Protein AF-A0A2N6F9R9-F1 (afdb_monomer)

Mean predicted aligned error: 7.57 Å

pLDDT: m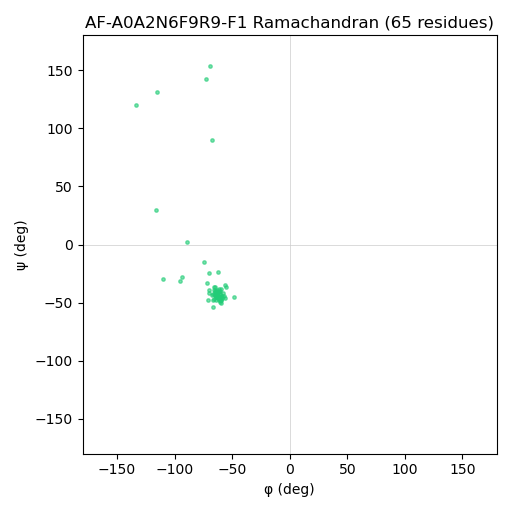ean 80.97, std 9.79, range [44.66, 95.69]

Radius of gyration: 16.5 Å; Cα contacts (8 Å, |Δi|>4): 14; chains: 1; bounding box: 39×25×42 Å

Solvent-accessible surface area (backbone atoms only — not comparable to full-atom values): 3839 Å² total; per-residue (Å²): 134,58,68,70,59,51,51,51,52,51,51,52,49,51,50,51,54,50,51,52,53,48,51,52,52,50,43,52,73,78,34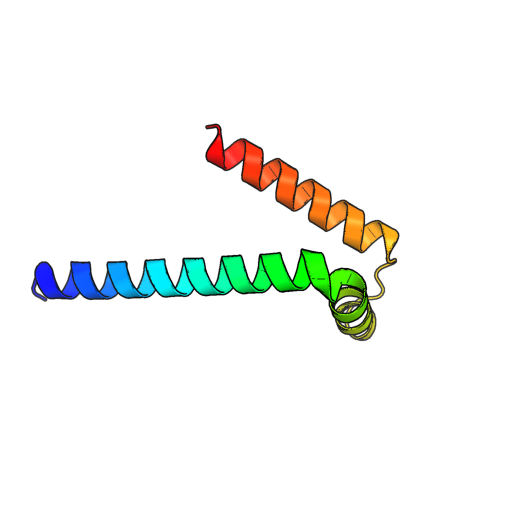,39,70,57,54,48,56,58,45,38,75,81,44,94,58,54,73,66,56,56,52,50,55,49,52,51,51,52,50,52,52,50,54,63,68,78,97

Foldseek 3Di:
DDPVVVVVVVVVVVVVVVVVVVVVVCCCVPVVVVVVVVVCVVPVDDSVRSVVVVVVVVVVVVVVVVD

Structure (mmCIF, N/CA/C/O backbone):
data_AF-A0A2N6F9R9-F1
#
_entry.id   AF-A0A2N6F9R9-F1
#
loop_
_atom_site.group_PDB
_atom_site.id
_atom_site.type_symbol
_atom_site.label_atom_id
_atom_site.label_alt_id
_atom_site.label_comp_id
_atom_site.label_asym_id
_atom_site.label_entity_id
_atom_site.label_seq_id
_atom_site.pdbx_PDB_ins_code
_atom_site.Cartn_x
_atom_site.Cartn_y
_atom_site.Cartn_z
_atom_site.occupancy
_atom_site.B_iso_or_equiv
_atom_site.auth_seq_id
_atom_site.auth_comp_id
_atom_site.auth_asym_id
_atom_site.auth_atom_id
_atom_site.pdbx_PDB_model_num
ATOM 1 N N . MET A 1 1 ? 26.081 -2.180 -19.087 1.00 64.56 1 MET A N 1
ATOM 2 C CA . MET A 1 1 ? 24.800 -2.856 -18.800 1.00 64.56 1 MET A CA 1
ATOM 3 C C . MET A 1 1 ? 23.894 -2.578 -19.981 1.00 64.56 1 MET A C 1
ATOM 5 O O . MET A 1 1 ? 23.644 -1.411 -20.256 1.00 64.56 1 MET A O 1
ATOM 9 N N . ASP A 1 2 ? 23.504 -3.604 -20.731 1.00 89.62 2 ASP A N 1
ATOM 10 C CA . ASP A 1 2 ? 22.776 -3.411 -21.987 1.00 89.62 2 ASP A CA 1
ATOM 11 C C . ASP A 1 2 ? 21.330 -2.969 -21.739 1.00 89.62 2 ASP A C 1
ATOM 13 O O . ASP A 1 2 ? 20.665 -3.458 -20.820 1.00 89.62 2 ASP A O 1
ATOM 17 N N . ALA A 1 3 ? 20.812 -2.076 -22.587 1.00 91.88 3 ALA A N 1
ATOM 18 C CA . ALA A 1 3 ? 19.457 -1.533 -22.456 1.00 91.88 3 ALA A CA 1
ATOM 19 C C . ALA A 1 3 ? 18.376 -2.633 -22.437 1.00 91.88 3 ALA A C 1
ATOM 21 O O . ALA A 1 3 ? 17.402 -2.548 -21.691 1.00 91.88 3 ALA A O 1
ATOM 22 N N . GLN A 1 4 ? 18.581 -3.719 -23.192 1.00 91.88 4 GLN A N 1
ATOM 23 C CA . GLN A 1 4 ? 17.676 -4.872 -23.199 1.00 91.88 4 GLN A CA 1
ATOM 24 C C . GLN A 1 4 ? 17.630 -5.605 -21.852 1.00 91.88 4 GLN A C 1
ATOM 26 O O . GLN A 1 4 ? 16.570 -6.072 -21.437 1.00 91.88 4 GLN A O 1
ATOM 31 N N . MET A 1 5 ? 18.763 -5.704 -21.153 1.00 94.00 5 MET A N 1
ATOM 32 C CA . MET A 1 5 ? 18.828 -6.339 -19.836 1.00 94.00 5 MET A CA 1
ATOM 33 C C . MET A 1 5 ? 18.117 -5.485 -18.784 1.00 94.00 5 MET A C 1
ATOM 35 O O . MET A 1 5 ? 17.378 -6.010 -17.955 1.00 94.00 5 MET A O 1
ATOM 39 N N . MET A 1 6 ? 18.273 -4.164 -18.875 1.00 94.75 6 MET A N 1
ATOM 40 C CA . MET A 1 6 ? 17.604 -3.207 -17.999 1.00 94.75 6 MET A CA 1
ATOM 41 C C . MET A 1 6 ? 16.079 -3.247 -18.178 1.00 94.75 6 MET A C 1
ATOM 43 O O . MET A 1 6 ? 15.354 -3.357 -17.192 1.00 94.75 6 MET A O 1
ATOM 47 N N . LEU A 1 7 ? 15.589 -3.270 -19.424 1.00 95.38 7 LEU A N 1
ATOM 48 C CA . LEU A 1 7 ? 14.158 -3.408 -19.727 1.00 95.38 7 LEU A CA 1
ATOM 49 C C . LEU A 1 7 ? 13.569 -4.722 -19.206 1.00 95.38 7 LEU A C 1
ATOM 51 O O . LEU A 1 7 ? 12.474 -4.721 -18.651 1.00 95.38 7 LEU A O 1
ATOM 55 N N . LYS A 1 8 ? 14.294 -5.839 -19.339 1.00 94.69 8 LYS A N 1
ATOM 56 C CA . LYS A 1 8 ? 13.854 -7.127 -18.787 1.00 94.69 8 LYS A CA 1
ATOM 57 C C . LYS A 1 8 ? 13.759 -7.079 -17.264 1.00 94.69 8 LYS A C 1
ATOM 59 O O . LYS A 1 8 ? 12.759 -7.530 -16.716 1.00 94.69 8 LYS A O 1
ATOM 64 N N . LEU A 1 9 ? 14.764 -6.519 -16.589 1.00 95.44 9 LEU A N 1
ATOM 65 C CA . LEU A 1 9 ? 14.761 -6.381 -15.132 1.00 95.44 9 LEU A CA 1
ATOM 66 C C . LEU A 1 9 ? 13.581 -5.526 -14.652 1.00 95.44 9 LEU A C 1
ATOM 68 O O . LEU A 1 9 ? 12.851 -5.937 -13.753 1.00 95.44 9 LEU A O 1
ATOM 72 N N . LEU A 1 10 ? 13.373 -4.365 -15.280 1.00 93.56 10 LEU A N 1
ATOM 73 C CA . LEU A 1 10 ? 12.245 -3.477 -14.996 1.00 93.56 10 LEU A CA 1
ATOM 74 C C . LEU A 1 10 ? 10.907 -4.173 -15.260 1.00 93.56 10 LEU A C 1
ATOM 76 O O . LEU A 1 10 ? 10.036 -4.134 -14.400 1.00 93.56 10 LEU A O 1
ATOM 80 N N . GLY A 1 11 ? 10.766 -4.881 -16.383 1.00 95.12 11 GLY A N 1
ATOM 81 C CA . GLY A 1 11 ? 9.552 -5.626 -16.714 1.00 95.12 11 GLY A CA 1
ATOM 82 C C . GLY A 1 11 ? 9.209 -6.699 -15.678 1.00 95.12 11 G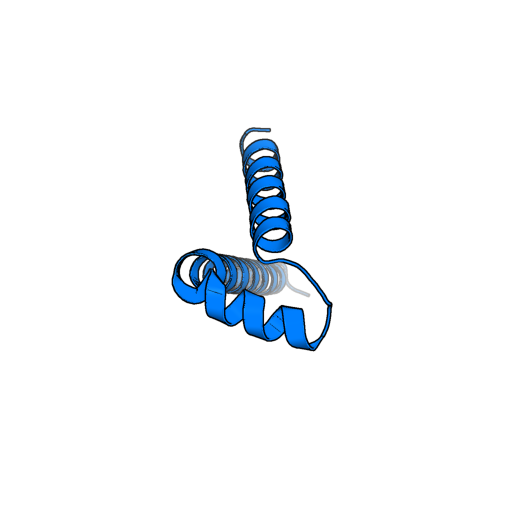LY A C 1
ATOM 83 O O . GLY A 1 11 ? 8.079 -6.752 -15.196 1.00 95.12 11 GLY A O 1
ATOM 84 N N . TRP A 1 12 ? 10.188 -7.513 -15.273 1.00 95.25 12 TRP A N 1
ATOM 85 C CA . TRP A 1 12 ? 9.993 -8.520 -14.224 1.00 95.25 12 TRP A CA 1
ATOM 86 C C . TRP A 1 12 ? 9.710 -7.895 -12.856 1.00 95.25 12 TRP A C 1
ATOM 88 O O . TRP A 1 12 ? 8.848 -8.387 -12.131 1.00 95.25 12 TRP A O 1
ATOM 98 N N . SER A 1 13 ? 10.378 -6.789 -12.518 1.00 95.00 13 SER A N 1
ATOM 99 C CA . SER A 1 13 ? 10.116 -6.041 -11.286 1.00 95.00 13 SER A CA 1
ATOM 100 C C . SER A 1 13 ? 8.687 -5.497 -11.255 1.00 95.00 13 SER A C 1
ATOM 102 O O . SER A 1 13 ? 7.966 -5.710 -10.279 1.00 95.00 13 SER A O 1
ATOM 104 N N . SER A 1 14 ? 8.232 -4.858 -12.334 1.00 93.44 14 SER A N 1
ATOM 105 C CA . SER A 1 14 ? 6.860 -4.362 -12.455 1.00 93.44 14 SER A CA 1
ATOM 106 C C . SER A 1 14 ? 5.840 -5.493 -12.362 1.00 93.44 14 SER A C 1
ATOM 108 O O . SER A 1 14 ? 4.853 -5.356 -11.643 1.00 93.44 14 SER A O 1
ATOM 110 N N . LEU A 1 15 ? 6.091 -6.630 -13.021 1.00 95.69 15 LEU A N 1
ATOM 111 C CA . LEU A 1 15 ? 5.202 -7.791 -12.969 1.00 95.69 15 LEU A CA 1
ATOM 112 C C . LEU A 1 15 ? 5.076 -8.350 -11.546 1.00 95.69 15 LEU A C 1
ATOM 114 O O . LEU A 1 15 ? 3.964 -8.602 -11.087 1.00 95.69 15 LEU A O 1
ATOM 118 N N . LEU A 1 16 ? 6.196 -8.508 -10.836 1.00 94.12 16 LEU A N 1
ATOM 119 C CA . LEU A 1 16 ? 6.202 -8.980 -9.450 1.00 94.12 16 LEU A CA 1
ATOM 120 C C . LEU A 1 16 ? 5.489 -8.001 -8.515 1.00 94.12 16 LEU A C 1
ATOM 122 O O . LEU A 1 16 ? 4.668 -8.427 -7.706 1.00 94.12 16 LEU A O 1
ATOM 126 N N . ASN A 1 17 ? 5.743 -6.698 -8.653 1.00 92.00 17 ASN A N 1
ATOM 127 C CA . ASN A 1 17 ? 5.042 -5.677 -7.874 1.00 92.00 17 ASN A CA 1
ATOM 128 C C . ASN A 1 17 ? 3.529 -5.737 -8.116 1.00 92.00 17 ASN A C 1
ATOM 130 O O . ASN A 1 17 ? 2.753 -5.723 -7.162 1.00 92.00 17 ASN A O 1
ATOM 134 N N . MET A 1 18 ? 3.106 -5.882 -9.373 1.00 89.81 18 MET A N 1
ATOM 135 C CA . MET A 1 18 ? 1.690 -6.000 -9.719 1.00 89.81 18 MET A CA 1
ATOM 136 C C . MET A 1 18 ? 1.066 -7.281 -9.150 1.00 89.81 18 MET A C 1
ATOM 138 O O . MET A 1 18 ? -0.042 -7.243 -8.620 1.00 89.81 18 MET A O 1
ATOM 142 N N . ALA A 1 19 ? 1.782 -8.407 -9.206 1.00 92.19 19 ALA A N 1
ATOM 143 C CA . ALA A 1 19 ? 1.327 -9.678 -8.651 1.00 92.19 19 ALA A CA 1
ATOM 144 C C . ALA A 1 19 ? 1.155 -9.611 -7.126 1.00 92.19 19 ALA A C 1
ATOM 146 O O . ALA A 1 19 ? 0.141 -10.073 -6.607 1.00 92.19 19 ALA A O 1
ATOM 147 N N . ILE A 1 20 ? 2.101 -8.991 -6.414 1.00 89.44 20 ILE A N 1
ATOM 148 C CA . ILE A 1 20 ? 2.007 -8.770 -4.964 1.00 89.44 20 ILE A CA 1
ATOM 149 C C . ILE A 1 20 ? 0.811 -7.869 -4.645 1.00 89.44 20 ILE A C 1
ATOM 151 O O . ILE A 1 20 ? 0.034 -8.184 -3.747 1.00 89.44 20 ILE A O 1
ATOM 155 N N . LEU A 1 21 ? 0.621 -6.786 -5.403 1.00 86.69 21 LEU A N 1
ATOM 156 C CA . LEU A 1 21 ? -0.485 -5.851 -5.202 1.00 86.69 21 LEU A CA 1
ATOM 157 C C . LEU A 1 21 ? -1.850 -6.521 -5.421 1.00 86.69 21 LEU A C 1
ATOM 159 O O . LEU A 1 21 ? -2.778 -6.326 -4.633 1.00 86.69 21 LEU A O 1
ATOM 163 N N . LEU A 1 22 ? -1.961 -7.361 -6.453 1.00 86.69 22 LEU A N 1
ATOM 164 C CA . LEU A 1 22 ? -3.152 -8.162 -6.731 1.00 86.69 22 LEU A CA 1
ATOM 165 C C . LEU A 1 22 ? -3.400 -9.203 -5.644 1.00 86.69 22 LEU A C 1
ATOM 167 O O . LEU A 1 22 ? -4.516 -9.298 -5.141 1.00 86.69 22 LEU A O 1
ATOM 171 N N . TYR A 1 23 ? -2.368 -9.946 -5.242 1.00 84.25 23 TYR A N 1
ATOM 172 C CA . TYR A 1 23 ? -2.464 -10.921 -4.159 1.00 84.25 23 TYR A CA 1
ATOM 173 C C . TYR A 1 23 ? -2.957 -10.262 -2.870 1.00 84.25 23 TYR A C 1
ATOM 175 O O . TYR A 1 23 ? -3.882 -10.760 -2.229 1.00 84.25 23 TYR A O 1
ATOM 183 N N . TRP A 1 24 ? -2.397 -9.102 -2.523 1.00 80.75 24 TRP A N 1
ATOM 184 C CA . TRP A 1 24 ? -2.801 -8.362 -1.335 1.00 80.75 24 TRP A CA 1
ATOM 185 C C . TRP A 1 24 ? -4.243 -7.874 -1.430 1.00 80.75 24 TRP A C 1
ATOM 187 O O . TRP A 1 24 ? -5.023 -8.077 -0.502 1.00 80.75 24 TRP A O 1
ATOM 197 N N . SER A 1 25 ? -4.637 -7.351 -2.590 1.00 81.56 25 SER A N 1
ATOM 198 C CA . SER A 1 25 ? -6.017 -6.935 -2.858 1.00 81.56 25 SER A CA 1
ATOM 199 C C . SER A 1 25 ? -7.009 -8.098 -2.714 1.00 81.56 25 SER A C 1
ATOM 201 O O . SER A 1 25 ? -8.043 -7.951 -2.066 1.00 81.56 25 SER A O 1
ATOM 203 N N . VAL A 1 26 ? -6.682 -9.282 -3.244 1.00 81.94 26 VAL A N 1
ATOM 204 C CA . VAL A 1 26 ? -7.503 -10.500 -3.106 1.00 81.94 26 VAL A CA 1
ATOM 205 C C . VAL A 1 26 ? -7.597 -10.932 -1.641 1.00 81.94 26 VAL A C 1
ATOM 207 O O . VAL A 1 26 ? -8.694 -11.199 -1.152 1.00 81.94 26 VAL A O 1
ATOM 210 N N . MET A 1 27 ? -6.480 -10.946 -0.910 1.00 78.94 27 MET A N 1
ATOM 211 C CA . MET A 1 27 ? -6.459 -11.299 0.515 1.00 78.94 27 MET A CA 1
ATOM 212 C C . MET A 1 27 ? -7.334 -10.363 1.355 1.00 78.94 27 MET A C 1
ATOM 214 O O . MET A 1 27 ? -8.043 -10.810 2.250 1.00 78.94 27 MET A O 1
ATOM 218 N N . ILE A 1 28 ? -7.344 -9.072 1.043 1.00 75.12 28 ILE A N 1
ATOM 219 C CA . ILE A 1 28 ? -8.175 -8.085 1.735 1.00 75.12 28 ILE A CA 1
ATOM 220 C C . ILE A 1 28 ? -9.661 -8.272 1.408 1.00 75.12 28 ILE A C 1
ATOM 222 O O . ILE A 1 28 ? -10.494 -8.164 2.305 1.00 75.12 28 ILE A O 1
ATOM 226 N N . VAL A 1 29 ? -10.007 -8.542 0.145 1.00 78.12 29 VAL A N 1
ATOM 227 C CA . VAL A 1 29 ? -11.408 -8.688 -0.288 1.00 78.12 29 VAL A CA 1
ATOM 228 C C . VAL A 1 29 ? -12.021 -9.985 0.240 1.00 78.12 29 VAL A C 1
ATOM 230 O O . VAL A 1 29 ? -13.118 -9.960 0.793 1.00 78.12 29 VAL A O 1
ATOM 233 N N . PHE A 1 30 ? -11.318 -11.111 0.097 1.00 73.00 30 PHE A N 1
ATOM 234 C CA . PHE A 1 30 ? -11.859 -12.438 0.409 1.00 73.00 30 PHE A CA 1
ATOM 235 C C . PHE A 1 30 ? -11.520 -12.922 1.819 1.00 73.00 30 PHE A C 1
ATOM 237 O O . PHE A 1 30 ? -12.306 -13.642 2.428 1.00 73.00 30 PHE A O 1
ATOM 244 N N . ALA A 1 31 ? -10.365 -12.528 2.355 1.00 76.81 31 ALA A N 1
ATOM 245 C CA . ALA A 1 31 ? -9.866 -12.985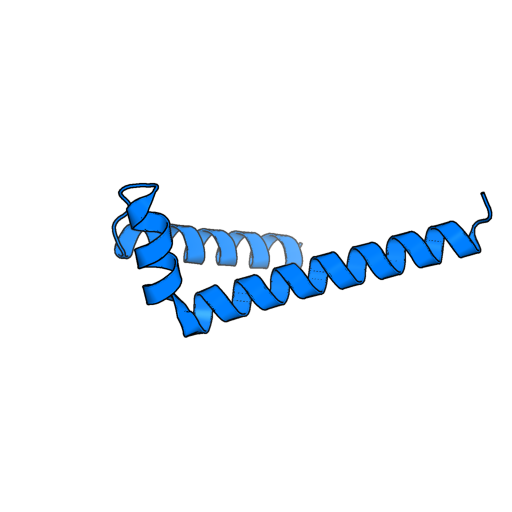 3.649 1.00 76.81 31 ALA A CA 1
ATOM 246 C C . ALA A 1 31 ? -9.762 -11.837 4.669 1.00 76.81 31 ALA A C 1
ATOM 248 O O . ALA A 1 31 ? -8.943 -11.900 5.587 1.00 76.81 31 ALA A O 1
ATOM 249 N N . ARG A 1 32 ? -10.616 -10.806 4.552 1.00 70.75 32 ARG A N 1
ATOM 250 C CA . ARG A 1 32 ? -10.614 -9.612 5.418 1.00 70.75 32 ARG A CA 1
ATOM 251 C C . ARG A 1 32 ? -10.557 -9.950 6.905 1.00 70.75 32 ARG A C 1
ATOM 253 O O . ARG A 1 32 ? -9.765 -9.369 7.639 1.00 70.75 32 ARG A O 1
ATOM 260 N N . ASP A 1 33 ? -11.364 -10.913 7.344 1.00 70.19 33 ASP A N 1
ATOM 261 C CA . ASP A 1 33 ? -11.436 -11.307 8.754 1.00 70.19 33 ASP A CA 1
ATOM 262 C C . ASP A 1 33 ? -10.193 -12.065 9.224 1.00 70.19 33 ASP A C 1
ATOM 264 O O . ASP A 1 33 ? -9.780 -11.910 10.372 1.00 70.19 33 ASP A O 1
ATOM 268 N N . LEU A 1 34 ? -9.5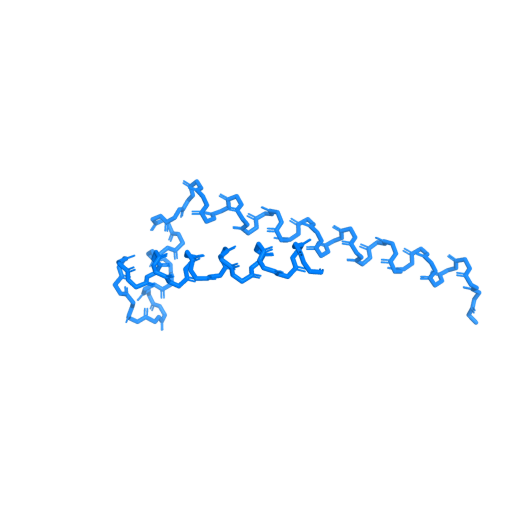64 -12.852 8.347 1.00 72.69 34 LEU A N 1
ATOM 269 C CA . LEU A 1 34 ? -8.277 -13.489 8.620 1.00 72.69 34 LEU A CA 1
ATOM 270 C C . LEU A 1 34 ? -7.194 -12.419 8.735 1.00 72.69 34 LEU A C 1
ATOM 272 O O . LEU A 1 34 ? -6.545 -12.327 9.770 1.00 72.69 34 LEU A O 1
ATOM 276 N N . VAL A 1 35 ? -7.054 -11.548 7.738 1.00 74.38 35 VAL A N 1
ATOM 277 C CA . VAL A 1 35 ? -6.049 -10.476 7.755 1.00 74.38 35 VAL A CA 1
ATOM 278 C C . VAL A 1 35 ? -6.238 -9.569 8.974 1.00 74.38 35 VAL A C 1
ATOM 280 O O . VAL A 1 35 ? -5.264 -9.257 9.654 1.00 74.38 35 VAL A O 1
ATOM 283 N N . CYS A 1 36 ? -7.481 -9.227 9.326 1.00 74.75 36 CYS A N 1
ATOM 284 C CA . CYS A 1 36 ? -7.782 -8.422 10.505 1.00 74.75 36 CYS A CA 1
ATOM 285 C C . CYS A 1 36 ? -7.419 -9.143 11.811 1.00 74.75 36 CYS A C 1
ATOM 287 O O . CYS A 1 36 ? -6.828 -8.516 12.686 1.00 74.75 36 CYS A O 1
ATOM 289 N N . ARG A 1 37 ? -7.707 -10.447 11.960 1.00 75.50 37 ARG A N 1
ATOM 290 C CA . ARG A 1 37 ? -7.289 -11.247 13.136 1.00 75.50 37 ARG A CA 1
ATOM 291 C C . ARG A 1 37 ? -5.773 -11.361 13.262 1.00 75.50 37 ARG A C 1
ATOM 293 O O . ARG A 1 37 ? -5.230 -11.314 14.362 1.00 75.50 37 ARG A O 1
ATOM 300 N N . TRP A 1 38 ? -5.088 -11.517 12.135 1.00 77.25 38 TRP A N 1
ATOM 301 C CA . TRP A 1 38 ? -3.633 -11.563 12.099 1.00 77.25 38 TRP A CA 1
ATOM 302 C C . TRP A 1 38 ? -3.036 -10.207 12.480 1.00 77.25 38 TRP A C 1
ATOM 304 O O . TRP A 1 38 ? -2.186 -10.164 13.361 1.00 77.25 38 TRP A O 1
ATOM 314 N N . TYR A 1 39 ? -3.524 -9.100 11.913 1.00 74.44 39 TYR A N 1
ATOM 315 C CA . TYR A 1 39 ? -3.055 -7.756 12.264 1.00 74.44 39 TYR A CA 1
ATOM 316 C C . TYR A 1 39 ? -3.377 -7.380 13.709 1.00 74.44 39 TYR A C 1
ATOM 318 O O . TYR A 1 39 ? -2.517 -6.826 14.384 1.00 74.44 39 TYR A O 1
ATOM 326 N N . THR A 1 40 ? -4.560 -7.740 14.216 1.00 72.25 40 THR A N 1
ATOM 327 C CA . THR A 1 40 ? -4.962 -7.452 15.607 1.00 72.25 40 THR A CA 1
ATOM 328 C C . THR A 1 40 ? -4.092 -8.103 16.664 1.00 72.25 40 THR A C 1
ATOM 330 O O . THR A 1 40 ? -3.989 -7.594 17.777 1.00 72.25 40 THR A O 1
ATOM 333 N N . ARG A 1 41 ? -3.415 -9.196 16.304 1.00 75.00 41 ARG A N 1
ATOM 334 C CA . ARG A 1 41 ? -2.435 -9.856 17.163 1.00 75.00 41 ARG A CA 1
ATOM 335 C C . ARG A 1 41 ? -1.152 -9.038 17.351 1.00 75.00 41 ARG A C 1
ATOM 337 O O . ARG A 1 41 ? -0.473 -9.233 18.352 1.00 75.00 41 ARG A O 1
ATOM 344 N N . TRP A 1 42 ? -0.831 -8.144 16.414 1.00 74.75 42 TRP A N 1
ATOM 345 C CA . TRP A 1 42 ? 0.371 -7.299 16.446 1.00 74.75 42 TRP A CA 1
ATOM 346 C C . TRP A 1 42 ? 0.058 -5.816 16.699 1.00 74.75 42 TRP A C 1
ATOM 348 O O . TRP A 1 42 ? 0.863 -5.122 17.312 1.00 74.75 42 TRP A O 1
ATOM 358 N N . LEU A 1 43 ? -1.111 -5.332 16.274 1.00 74.31 43 LEU 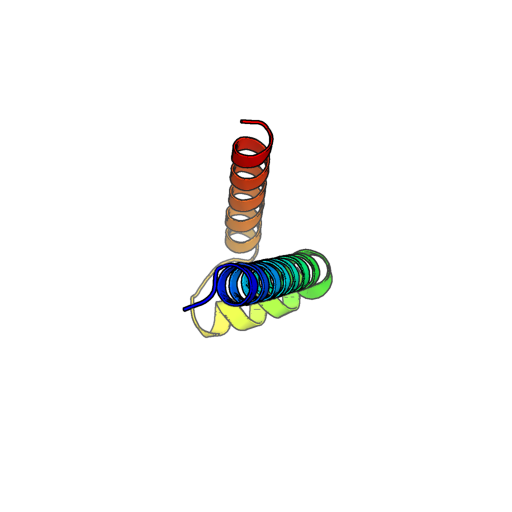A N 1
ATOM 359 C CA . LEU A 1 43 ? -1.615 -3.977 16.500 1.00 74.31 43 LEU A CA 1
ATOM 360 C C . LEU A 1 43 ? -3.072 -4.048 16.969 1.00 74.31 43 LEU A C 1
ATOM 362 O O . LEU A 1 43 ? -3.903 -4.506 16.193 1.00 74.31 43 LEU A O 1
ATOM 366 N N . PRO A 1 44 ? -3.440 -3.545 18.1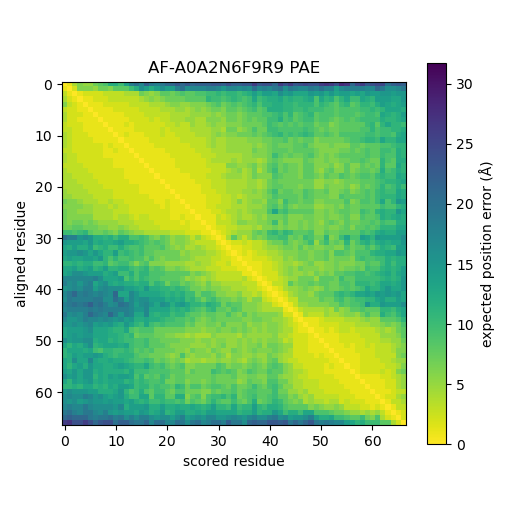56 1.00 68.12 44 PRO A N 1
ATOM 367 C CA . PRO A 1 44 ? -4.831 -3.534 18.601 1.00 68.12 44 PRO A CA 1
ATOM 368 C C . PRO A 1 44 ? -5.674 -2.578 17.735 1.00 68.12 44 PRO A C 1
ATOM 370 O O . PRO A 1 44 ? -5.789 -1.387 18.010 1.00 68.12 44 PRO A O 1
ATOM 373 N N . LEU A 1 45 ? -6.248 -3.107 16.656 1.00 75.88 45 LEU A N 1
ATOM 374 C CA . LEU A 1 45 ? -7.099 -2.408 15.692 1.00 75.88 45 LEU A CA 1
ATOM 375 C C . LEU A 1 45 ? -8.515 -2.989 15.744 1.00 75.88 45 LEU A C 1
ATOM 377 O O . LEU A 1 45 ? -8.702 -4.197 15.672 1.00 75.88 45 LEU A O 1
ATOM 381 N N . SER A 1 46 ? -9.549 -2.160 15.841 1.00 75.88 46 SER A N 1
ATOM 382 C CA . SER A 1 46 ? -10.915 -2.673 15.686 1.00 75.88 46 SER A CA 1
ATOM 383 C C . SER A 1 46 ? -11.171 -3.092 14.230 1.00 75.88 46 SER A C 1
ATOM 385 O O . SER A 1 46 ? -10.572 -2.545 13.299 1.00 75.88 46 SER A O 1
ATOM 387 N N . GLN A 1 47 ? -12.088 -4.041 14.011 1.00 72.38 47 GLN A N 1
ATOM 388 C CA . GLN A 1 47 ? -12.530 -4.419 12.659 1.00 72.38 47 GLN A CA 1
ATOM 389 C C . GLN A 1 47 ? -13.041 -3.209 11.858 1.00 72.38 47 GLN A C 1
ATOM 391 O O . GLN A 1 47 ? -12.776 -3.108 10.661 1.00 72.38 47 GLN A O 1
ATOM 396 N N . GLU A 1 48 ? -13.719 -2.270 12.524 1.00 76.75 48 GLU A N 1
ATOM 397 C CA . GLU A 1 48 ? -14.167 -1.006 11.929 1.00 76.75 48 GLU A CA 1
ATOM 398 C C . GLU A 1 48 ? -12.999 -0.161 11.421 1.00 76.75 48 GLU A C 1
ATOM 400 O O . GLU A 1 48 ? -12.997 0.247 10.262 1.00 76.75 48 GLU A O 1
ATOM 405 N N . ARG A 1 49 ? 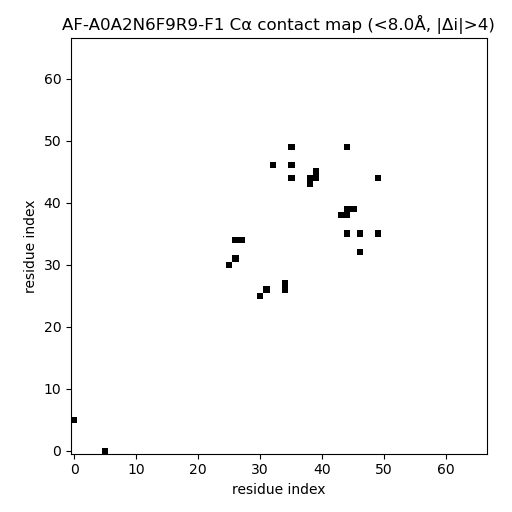-11.963 0.041 12.248 1.00 76.25 49 ARG A N 1
ATOM 406 C CA . ARG A 1 49 ? -10.763 0.788 11.847 1.00 76.25 49 ARG A CA 1
ATOM 407 C C . ARG A 1 49 ? -10.038 0.122 10.685 1.00 76.25 49 ARG A C 1
ATOM 409 O O . ARG A 1 49 ? -9.546 0.811 9.796 1.00 76.25 49 ARG A O 1
ATOM 416 N N . PHE A 1 50 ? -9.984 -1.208 10.665 1.00 78.44 50 PHE A N 1
ATOM 417 C CA . PHE A 1 50 ? -9.371 -1.946 9.563 1.00 78.44 50 PHE A CA 1
ATOM 418 C C . PHE A 1 50 ? -10.115 -1.727 8.237 1.00 78.44 50 PHE A C 1
ATOM 420 O O . PHE A 1 50 ? -9.478 -1.530 7.198 1.00 78.44 50 PHE A O 1
ATOM 427 N N . ALA A 1 51 ? -11.451 -1.734 8.272 1.00 77.62 51 ALA A N 1
ATOM 428 C CA . ALA A 1 51 ? -12.283 -1.446 7.108 1.00 77.62 51 ALA A CA 1
ATOM 429 C C . ALA A 1 51 ? -12.141 0.016 6.653 1.00 77.62 51 ALA A C 1
ATOM 431 O O . ALA A 1 51 ? -12.006 0.264 5.457 1.00 77.62 51 ALA A O 1
ATOM 432 N N . GLU A 1 52 ? -12.112 0.963 7.592 1.00 83.00 52 GLU A N 1
ATOM 433 C CA . GLU A 1 52 ? -11.951 2.396 7.323 1.00 83.00 52 GLU A CA 1
ATOM 434 C C . GLU A 1 52 ? -10.623 2.692 6.607 1.00 83.00 52 GLU A C 1
ATOM 436 O O . GLU A 1 52 ? -10.621 3.306 5.539 1.00 83.00 52 GLU A O 1
ATOM 441 N N . ILE A 1 53 ? -9.504 2.175 7.130 1.00 81.81 53 ILE A N 1
ATOM 442 C CA . ILE A 1 53 ? -8.169 2.337 6.528 1.00 81.81 53 ILE A CA 1
ATOM 443 C C . ILE A 1 53 ? -8.128 1.737 5.116 1.00 81.81 53 ILE A C 1
ATOM 445 O O . ILE A 1 53 ? -7.554 2.331 4.204 1.00 81.81 53 ILE A O 1
ATOM 449 N N . HIS A 1 54 ? -8.769 0.585 4.902 1.00 77.19 54 HIS A N 1
ATOM 450 C CA . HIS A 1 54 ? -8.842 -0.028 3.575 1.00 77.19 54 HIS A CA 1
ATOM 451 C C . HIS A 1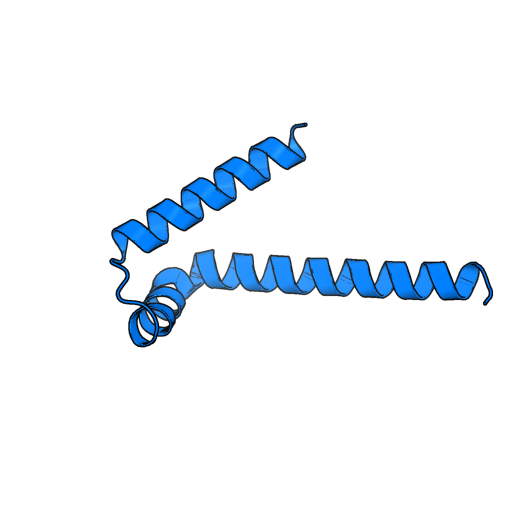 54 ? -9.675 0.778 2.586 1.00 77.19 54 HIS A C 1
ATOM 453 O O . HIS A 1 54 ? -9.261 0.955 1.441 1.00 77.19 54 HIS A O 1
ATOM 459 N N . TYR A 1 55 ? -10.834 1.280 3.010 1.00 80.69 55 TYR A N 1
ATOM 460 C CA . TYR A 1 55 ? -11.678 2.115 2.163 1.00 80.69 55 TYR A CA 1
ATOM 461 C C . TYR A 1 55 ? -10.990 3.432 1.803 1.00 80.69 55 TYR A C 1
ATOM 463 O O . TYR A 1 55 ? -11.045 3.844 0.645 1.00 80.69 55 TYR A O 1
ATOM 471 N N . GLN A 1 56 ? -10.280 4.044 2.753 1.00 82.75 56 GLN A N 1
ATOM 472 C CA . GLN A 1 56 ? -9.436 5.210 2.494 1.00 82.75 56 GLN A CA 1
ATOM 473 C C . GLN A 1 56 ? -8.308 4.870 1.511 1.00 82.75 56 GLN A C 1
ATOM 475 O O . GLN A 1 56 ? -8.104 5.593 0.538 1.00 82.75 56 GLN A O 1
ATOM 480 N N . GLY A 1 57 ? -7.628 3.734 1.689 1.00 81.25 57 GLY A N 1
ATOM 481 C CA . GLY A 1 57 ? -6.623 3.242 0.743 1.00 81.25 57 GLY A CA 1
ATOM 482 C C . GLY A 1 57 ? -7.177 3.065 -0.676 1.00 81.25 57 GLY A C 1
ATOM 483 O O . GLY A 1 57 ? -6.566 3.519 -1.642 1.00 81.25 57 GLY A O 1
ATOM 484 N N . MET A 1 58 ? -8.374 2.488 -0.810 1.00 80.19 58 MET A N 1
ATOM 485 C CA . MET A 1 58 ? -9.064 2.327 -2.095 1.00 80.19 58 MET A CA 1
ATOM 486 C C . MET A 1 58 ? -9.461 3.673 -2.717 1.00 80.19 58 MET A C 1
ATOM 488 O O . MET A 1 58 ? -9.408 3.837 -3.936 1.00 80.19 58 MET A O 1
ATOM 492 N N . GLN A 1 59 ? -9.857 4.647 -1.895 1.00 80.69 59 GLN A N 1
ATOM 493 C CA . GLN A 1 59 ? -10.154 6.005 -2.341 1.00 80.69 59 GLN A CA 1
ATOM 494 C C . GLN A 1 59 ? -8.904 6.685 -2.909 1.00 80.69 59 GLN A C 1
ATOM 496 O O . GLN A 1 59 ? -8.964 7.220 -4.015 1.00 80.69 59 GLN A O 1
ATOM 501 N N . TYR A 1 60 ? -7.768 6.613 -2.211 1.00 82.06 60 TYR A N 1
ATOM 502 C CA . TYR A 1 60 ? -6.502 7.152 -2.714 1.00 82.06 60 TYR A CA 1
ATOM 503 C C . TYR A 1 60 ? -6.034 6.441 -3.986 1.00 82.06 60 TYR A C 1
ATOM 505 O O . TYR A 1 60 ? -5.613 7.108 -4.927 1.00 82.06 60 TYR A O 1
ATOM 513 N N . PHE A 1 61 ? -6.170 5.112 -4.054 1.00 78.12 61 PHE A N 1
ATOM 514 C CA . PHE A 1 61 ? -5.849 4.345 -5.259 1.00 78.12 61 PHE A CA 1
ATOM 515 C C . PHE A 1 61 ? -6.677 4.801 -6.464 1.00 78.12 61 PHE A C 1
ATOM 517 O O . PHE A 1 61 ? -6.122 5.040 -7.531 1.00 78.12 61 PHE A O 1
ATOM 524 N N . LYS A 1 62 ? -7.994 4.985 -6.291 1.00 74.12 62 LYS A N 1
ATOM 525 C CA . LYS A 1 62 ? -8.859 5.533 -7.345 1.00 74.12 62 LYS A CA 1
ATOM 526 C C . LYS A 1 62 ? -8.408 6.931 -7.763 1.00 74.12 62 LYS A C 1
ATOM 528 O O . LYS A 1 62 ? -8.273 7.177 -8.953 1.00 74.12 62 LYS A O 1
ATOM 533 N N . LEU A 1 63 ? -8.150 7.827 -6.812 1.00 82.81 63 LEU A N 1
ATOM 534 C CA . LEU A 1 63 ? -7.723 9.195 -7.121 1.00 82.81 63 LEU A CA 1
ATOM 535 C C . LEU A 1 63 ? -6.396 9.235 -7.888 1.00 82.81 63 LEU A C 1
ATOM 537 O O . LEU A 1 63 ? -6.297 9.998 -8.835 1.00 82.81 63 LEU A O 1
ATOM 541 N N . GLY A 1 64 ? -5.419 8.397 -7.534 1.00 75.31 64 GLY A N 1
ATOM 542 C CA . GLY A 1 64 ? -4.131 8.328 -8.232 1.00 75.31 64 GLY A CA 1
ATOM 543 C C . GLY A 1 64 ? -4.161 7.631 -9.599 1.00 75.31 64 GLY A C 1
ATOM 544 O O . GLY A 1 64 ? -3.200 7.753 -10.343 1.00 75.31 64 GLY A O 1
ATOM 545 N N . LEU A 1 65 ? -5.225 6.887 -9.923 1.00 71.00 65 LEU A N 1
ATOM 546 C CA . LEU A 1 65 ? -5.440 6.263 -11.241 1.00 71.00 65 LEU A CA 1
ATOM 547 C C . LEU A 1 65 ? -6.282 7.129 -12.182 1.00 71.00 65 LEU A C 1
ATOM 549 O O . LEU A 1 65 ? -6.178 6.996 -13.398 1.00 71.00 65 LEU A O 1
ATOM 553 N N . PHE A 1 66 ? -7.158 7.962 -11.617 1.00 60.19 66 PHE A N 1
ATOM 554 C CA . PHE A 1 66 ? -7.975 8.926 -12.355 1.00 60.19 66 PHE A CA 1
ATOM 555 C C . PHE A 1 66 ? -7.286 10.296 -12.527 1.00 60.19 66 PHE A C 1
ATOM 557 O O . PHE A 1 66 ? -7.897 11.193 -13.107 1.00 60.19 66 PHE A O 1
ATOM 564 N N . PHE A 1 67 ? -6.045 10.447 -12.053 1.00 44.66 67 PHE A N 1
ATOM 565 C CA . PHE A 1 67 ? -5.165 11.597 -12.285 1.00 44.66 67 PHE A CA 1
ATOM 566 C C . PHE A 1 67 ? -3.936 11.201 -13.102 1.00 44.66 67 PHE A C 1
ATOM 568 O O . PHE A 1 67 ? -3.463 10.055 -12.934 1.00 44.66 67 PHE A O 1
#

Sequence (67 aa):
MDAQMMLKLLGWSSLLNMAILLYWSVMIVFARDLVCRWYTRWLPLSQERFAEIHYQGMQYFKLGLFF

Secondary structure (DSSP, 8-state):
--HHHHHHHHHHHHHHHHHHHHHHHHHHHHSHHHHHHHHHTTS---HHHHHHHHHHHHHHHHHHH--